Protein AF-W2QTS9-F1 (afdb_monomer)

Radius of gyration: 27.45 Å; Cα contacts (8 Å, |Δi|>4): 37; chains: 1; bounding box: 66×48×68 Å

Structure (mmCIF, N/CA/C/O backbone):
data_AF-W2QTS9-F1
#
_entry.id   AF-W2QTS9-F1
#
loop_
_atom_site.group_PDB
_atom_site.id
_atom_site.type_symbol
_atom_site.label_atom_id
_atom_site.label_alt_id
_atom_site.label_comp_id
_atom_site.label_asym_id
_atom_site.label_entity_id
_atom_site.label_seq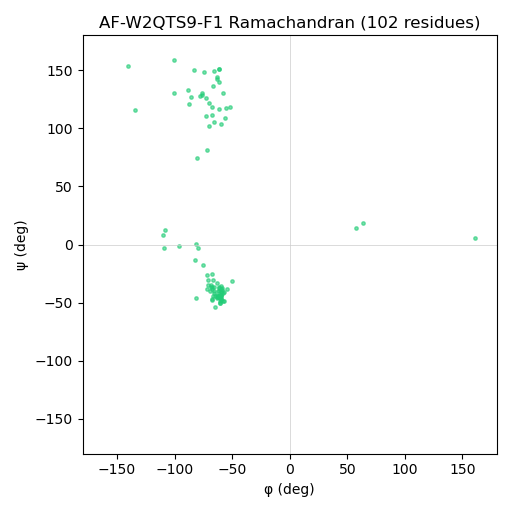_id
_atom_site.pdbx_PDB_ins_code
_atom_site.Cartn_x
_atom_site.Cartn_y
_atom_site.Cartn_z
_atom_site.occupancy
_atom_site.B_iso_or_equiv
_atom_site.auth_seq_id
_atom_site.auth_comp_id
_atom_site.auth_asym_id
_atom_site.auth_atom_id
_atom_site.pdbx_PDB_model_num
ATOM 1 N N . MET A 1 1 ? -41.116 38.510 24.591 1.00 45.38 1 MET A N 1
ATOM 2 C CA . MET A 1 1 ? -40.976 37.036 24.552 1.00 45.38 1 MET A CA 1
ATOM 3 C C . MET A 1 1 ? -39.508 36.687 24.806 1.00 45.38 1 MET A C 1
ATOM 5 O O . MET A 1 1 ? -38.718 36.725 23.875 1.00 45.38 1 MET A O 1
ATOM 9 N N . GLY A 1 2 ? -39.107 36.480 26.066 1.00 49.44 2 GLY A N 1
ATOM 10 C CA . GLY A 1 2 ? -37.709 36.176 26.422 1.00 49.44 2 GLY A CA 1
ATOM 11 C C . GLY A 1 2 ? -37.376 34.683 26.258 1.00 49.44 2 GLY A C 1
ATOM 12 O O . GLY A 1 2 ? -38.276 33.854 26.408 1.00 49.44 2 GLY A O 1
ATOM 13 N N . PRO A 1 3 ? -36.122 34.304 25.946 1.00 62.22 3 PRO A N 1
ATOM 14 C CA . PRO A 1 3 ? -35.763 32.907 25.726 1.00 62.22 3 PRO A CA 1
ATOM 15 C C . PRO A 1 3 ? -35.728 32.117 27.042 1.00 62.22 3 PRO A C 1
ATOM 17 O O . PRO A 1 3 ? -35.019 32.460 27.986 1.00 62.22 3 PRO A O 1
ATOM 20 N N . ALA A 1 4 ? -36.477 31.014 27.084 1.00 58.75 4 ALA A N 1
ATOM 21 C CA . ALA A 1 4 ? -36.479 30.078 28.200 1.00 58.75 4 ALA A CA 1
ATOM 22 C C . ALA A 1 4 ? -35.127 29.343 28.302 1.00 58.75 4 ALA A C 1
ATOM 24 O O . ALA A 1 4 ? -34.785 28.501 27.465 1.00 58.75 4 ALA A O 1
ATOM 25 N N . LEU A 1 5 ? -34.364 29.633 29.358 1.00 59.78 5 LEU A N 1
ATOM 26 C CA . LEU A 1 5 ? -33.164 28.883 29.723 1.00 59.78 5 LEU A CA 1
ATOM 27 C C . LEU A 1 5 ? -33.567 27.490 30.233 1.00 59.78 5 LEU A C 1
ATOM 29 O O . LEU A 1 5 ? -34.001 27.319 31.372 1.00 59.78 5 LEU A O 1
ATOM 33 N N . ARG A 1 6 ? -33.411 26.465 29.388 1.00 59.94 6 ARG A N 1
ATOM 34 C CA . ARG A 1 6 ? -33.570 25.053 29.776 1.00 59.94 6 ARG A CA 1
ATOM 35 C C . ARG A 1 6 ? -32.393 24.600 30.645 1.00 59.94 6 ARG A C 1
ATOM 37 O O . ARG A 1 6 ? -31.477 23.933 30.169 1.00 59.94 6 ARG A O 1
ATOM 44 N N . ASN A 1 7 ? -32.445 24.910 31.936 1.00 60.12 7 ASN A N 1
ATOM 45 C CA . ASN A 1 7 ? -31.544 24.343 32.942 1.00 60.12 7 ASN A CA 1
ATOM 46 C C . ASN A 1 7 ? -32.016 22.942 33.363 1.00 60.12 7 ASN A C 1
ATOM 48 O O . ASN A 1 7 ? -32.552 22.729 34.449 1.00 60.12 7 ASN A O 1
ATOM 52 N N . GLY A 1 8 ? -31.809 21.959 32.485 1.00 60.28 8 GLY A N 1
ATOM 53 C CA . GLY A 1 8 ? -31.965 20.549 32.833 1.00 60.28 8 GLY A CA 1
ATOM 54 C C . GLY A 1 8 ? -30.812 20.088 33.727 1.00 60.28 8 GLY A C 1
ATOM 55 O O . GLY A 1 8 ? -29.674 19.977 33.266 1.00 60.28 8 GLY A O 1
ATOM 56 N N . LYS A 1 9 ? -31.092 19.801 35.005 1.00 60.97 9 LYS A N 1
ATOM 57 C CA . LYS A 1 9 ? -30.127 19.190 35.935 1.00 60.97 9 LYS A CA 1
ATOM 58 C C . LYS A 1 9 ? -29.601 17.880 35.327 1.00 60.97 9 LYS A C 1
ATOM 60 O O . LYS A 1 9 ? -30.365 16.946 35.086 1.00 60.97 9 LYS A O 1
ATOM 65 N N . LYS A 1 10 ? -28.292 17.804 35.056 1.00 62.03 10 LYS A N 1
ATOM 66 C CA . LYS A 1 10 ? -27.635 16.577 34.576 1.00 62.03 10 LYS A CA 1
ATOM 67 C C . LYS A 1 10 ? -27.797 15.500 35.652 1.00 62.03 10 LYS A C 1
ATOM 69 O O . LYS A 1 10 ? -27.282 15.670 36.752 1.00 62.03 10 LYS A O 1
ATOM 74 N N . LYS A 1 11 ? -28.500 14.403 35.345 1.00 63.69 11 LYS A N 1
ATOM 75 C CA . LYS A 1 11 ? -28.595 13.238 36.239 1.00 63.69 11 LYS A CA 1
ATOM 76 C C . LYS A 1 11 ? -27.184 12.690 36.494 1.00 63.69 11 LYS A C 1
ATOM 78 O O . LYS A 1 11 ? -26.590 12.056 35.623 1.00 63.69 11 LYS A O 1
ATOM 83 N N . VAL A 1 12 ? -26.641 12.970 37.675 1.00 69.19 12 VAL A N 1
ATOM 84 C CA . VAL A 1 12 ? -25.471 12.285 38.230 1.00 69.19 12 VAL A CA 1
ATOM 85 C C . VAL A 1 12 ? -25.894 10.851 38.537 1.00 69.19 12 VAL A C 1
ATOM 87 O O . VAL A 1 12 ? -26.843 10.648 39.283 1.00 69.19 12 VAL A O 1
ATOM 90 N N . GLY A 1 13 ? -25.274 9.845 37.910 1.00 66.56 13 GLY A N 1
ATOM 91 C CA . GLY A 1 13 ? -25.623 8.465 38.272 1.00 66.56 13 GLY A CA 1
ATOM 92 C C . GLY A 1 13 ? -25.297 7.321 37.320 1.00 66.56 13 GLY A C 1
ATOM 93 O O . GLY A 1 13 ? -25.668 6.194 37.624 1.00 66.56 13 GLY A O 1
ATOM 94 N N . ARG A 1 14 ? -24.595 7.519 36.197 1.00 62.47 14 ARG A N 1
ATOM 95 C CA . ARG A 1 14 ? -24.019 6.367 35.478 1.00 62.47 14 ARG A CA 1
ATOM 96 C C . ARG A 1 14 ? -22.578 6.642 35.073 1.00 62.47 14 ARG A C 1
ATOM 98 O O . ARG A 1 14 ? -22.361 7.526 34.241 1.00 62.47 14 ARG A O 1
ATOM 105 N N . PRO A 1 15 ? -21.592 5.889 35.600 1.00 67.19 15 PRO A N 1
ATOM 106 C CA . PRO A 1 15 ? -20.236 5.923 35.077 1.00 67.19 15 PRO A CA 1
ATOM 107 C C . PRO A 1 15 ? -20.284 5.691 33.567 1.00 67.19 15 PRO A C 1
ATOM 109 O O . PRO A 1 15 ? -20.778 4.665 33.088 1.00 67.19 15 PRO A O 1
ATOM 112 N N . LYS A 1 16 ? -19.829 6.677 32.791 1.00 69.94 16 LYS A N 1
ATOM 113 C CA . LYS A 1 16 ? -19.796 6.570 31.334 1.00 69.94 16 LYS A CA 1
ATOM 114 C C . LYS A 1 16 ? -18.784 5.480 30.985 1.00 69.94 16 LYS A C 1
ATOM 116 O O . LYS A 1 16 ? -17.582 5.713 31.103 1.00 69.94 16 LYS A O 1
ATOM 121 N N . LYS A 1 17 ? -19.253 4.294 30.572 1.00 71.81 17 LYS A N 1
ATOM 122 C CA . LYS A 1 17 ? -18.379 3.228 30.060 1.00 71.81 17 LYS A CA 1
ATOM 123 C C . LYS A 1 17 ? -17.577 3.811 28.893 1.00 71.81 17 LYS A C 1
ATOM 125 O O . LYS A 1 17 ? -18.145 4.132 27.848 1.00 71.81 17 LYS A O 1
ATOM 130 N N . LYS A 1 18 ? -16.275 4.034 29.089 1.00 73.81 18 LYS A N 1
ATOM 131 C CA . LYS A 1 18 ? -15.396 4.531 28.027 1.00 73.81 18 LYS A CA 1
ATOM 132 C C . LYS A 1 18 ? -15.230 3.404 27.011 1.00 73.81 18 LYS A C 1
ATOM 134 O O . LYS A 1 18 ? -14.813 2.309 27.372 1.00 73.81 18 LYS A O 1
ATOM 139 N N . ALA A 1 19 ? -15.589 3.663 25.756 1.00 79.00 19 ALA A N 1
ATOM 140 C CA . ALA A 1 19 ? -15.333 2.713 24.682 1.00 79.00 19 ALA A CA 1
ATOM 141 C C . ALA A 1 19 ? -13.818 2.487 24.554 1.00 79.00 19 ALA A C 1
ATOM 143 O O . ALA A 1 19 ? -13.040 3.437 24.689 1.00 79.00 19 ALA A O 1
ATOM 144 N N . SER A 1 20 ? -13.402 1.242 24.315 1.00 84.31 20 SER A N 1
ATOM 145 C CA . SER A 1 20 ? -11.983 0.908 24.210 1.00 84.31 20 SER A CA 1
ATOM 146 C C . SER A 1 20 ? -11.346 1.636 23.026 1.00 84.31 20 SER A C 1
ATOM 148 O O . SER A 1 20 ? -11.957 1.838 21.978 1.00 84.31 20 SER A O 1
ATOM 150 N N . THR A 1 21 ? -10.096 2.053 23.182 1.00 91.62 21 THR A N 1
ATOM 151 C CA . THR A 1 21 ? -9.324 2.669 22.095 1.00 91.62 21 THR A CA 1
ATOM 152 C C . THR A 1 21 ? -8.194 1.769 21.604 1.00 91.62 21 THR A C 1
ATOM 154 O O . THR A 1 21 ? -7.396 2.181 20.765 1.00 91.62 21 THR A O 1
A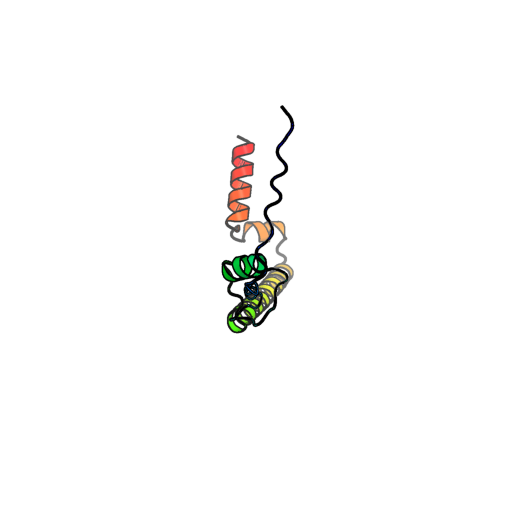TOM 157 N N . THR A 1 22 ? -8.146 0.524 22.078 1.00 92.75 22 THR A N 1
ATOM 158 C CA . THR A 1 22 ? -7.085 -0.443 21.787 1.00 92.75 22 THR A CA 1
ATOM 159 C C . THR A 1 22 ? -7.523 -1.440 20.721 1.00 92.75 22 THR A C 1
ATOM 161 O O . THR A 1 22 ? -8.590 -2.045 20.812 1.00 92.75 22 THR A O 1
ATOM 164 N N . CYS A 1 23 ? -6.689 -1.641 19.701 1.00 92.00 23 CYS A N 1
ATOM 165 C CA . CYS A 1 23 ? -6.925 -2.657 18.679 1.00 92.00 23 CYS A CA 1
ATOM 166 C C . CYS A 1 23 ? -6.597 -4.064 19.195 1.00 92.00 23 CYS A C 1
ATOM 168 O O . CYS A 1 23 ? -5.488 -4.304 19.661 1.00 92.00 23 CYS A O 1
ATOM 170 N N . TYR A 1 24 ? -7.502 -5.026 19.010 1.00 89.75 24 TYR A N 1
ATOM 171 C CA . TYR A 1 24 ? -7.289 -6.420 19.419 1.00 89.75 24 TYR A CA 1
ATOM 172 C C . TYR A 1 24 ? -6.263 -7.179 18.555 1.00 89.75 24 TYR A C 1
ATOM 174 O O . TYR A 1 24 ? -5.620 -8.102 19.041 1.00 89.75 24 TYR A O 1
ATOM 182 N N . LYS A 1 25 ? -6.060 -6.782 17.288 1.00 89.69 25 LYS A N 1
ATOM 183 C CA . LYS A 1 25 ? -5.120 -7.453 16.366 1.00 89.69 25 LYS A CA 1
ATOM 184 C C . LYS A 1 25 ? -3.672 -7.021 16.582 1.00 89.69 25 LYS A C 1
ATOM 186 O O . LYS A 1 25 ? -2.766 -7.846 16.607 1.00 89.69 25 LYS A O 1
ATOM 191 N N . CYS A 1 26 ? -3.451 -5.712 16.706 1.00 90.00 26 CYS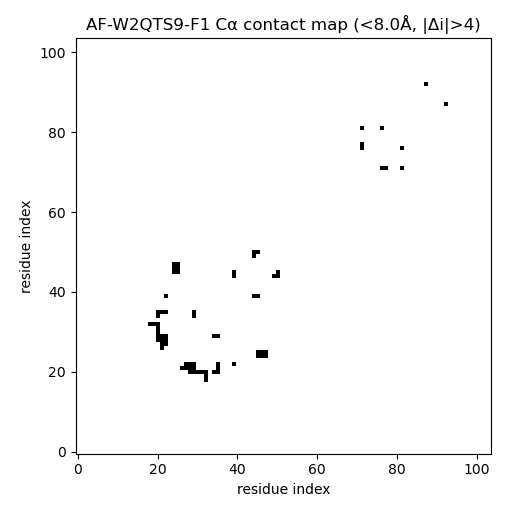 A N 1
ATOM 192 C CA . CYS A 1 26 ? -2.109 -5.130 16.774 1.00 90.00 26 CYS A CA 1
ATOM 193 C C . CYS A 1 26 ? -1.740 -4.582 18.158 1.00 90.00 26 CYS A C 1
ATOM 195 O O . CYS A 1 26 ? -0.619 -4.115 18.338 1.00 90.00 26 CYS A O 1
ATOM 197 N N . LYS A 1 27 ? -2.668 -4.625 19.126 1.00 89.38 27 LYS A N 1
ATOM 198 C CA . LYS A 1 27 ? -2.518 -4.107 20.500 1.00 89.38 27 LYS A CA 1
ATOM 199 C C . LYS A 1 27 ? -2.169 -2.613 20.585 1.00 89.38 27 LYS A C 1
ATOM 201 O O . LYS A 1 27 ? -1.806 -2.120 21.645 1.00 89.38 27 LYS A O 1
ATOM 206 N N . ARG A 1 28 ? -2.314 -1.865 19.485 1.00 88.81 28 ARG A N 1
ATOM 207 C CA . ARG A 1 28 ? -2.072 -0.419 19.445 1.00 88.81 28 ARG A CA 1
ATOM 208 C C . ARG A 1 28 ? -3.229 0.337 20.089 1.00 88.81 28 ARG A C 1
ATOM 210 O O . ARG A 1 28 ? -4.378 0.159 19.681 1.00 88.81 28 ARG A O 1
ATOM 217 N N . THR A 1 29 ? -2.906 1.231 21.016 1.00 93.00 29 THR A N 1
ATOM 218 C CA . THR A 1 29 ? -3.851 2.191 21.596 1.00 93.00 29 THR A CA 1
ATOM 219 C C . THR A 1 29 ? -3.936 3.432 20.712 1.00 93.00 29 THR A C 1
ATOM 221 O O . THR A 1 29 ? -2.920 4.026 20.345 1.00 93.00 29 THR A O 1
ATOM 224 N N . LEU A 1 30 ? -5.149 3.813 20.319 1.00 92.19 30 LEU A N 1
ATOM 225 C CA . LEU A 1 30 ? -5.422 5.007 19.523 1.00 92.19 30 LEU A CA 1
ATOM 226 C C . LEU A 1 30 ? -5.927 6.153 20.411 1.00 92.19 30 LEU A C 1
ATOM 228 O O . LEU A 1 30 ? -6.448 5.936 21.501 1.00 92.19 30 LEU A O 1
ATOM 232 N N . LYS A 1 31 ? -5.801 7.392 19.921 1.00 90.75 31 LYS A N 1
ATOM 233 C CA . LYS A 1 31 ? -6.211 8.602 20.658 1.00 90.75 31 LYS A CA 1
ATOM 234 C C . LYS A 1 31 ? -7.728 8.689 20.868 1.00 90.75 31 LYS A C 1
ATOM 236 O O . LYS A 1 31 ? -8.183 9.259 21.851 1.00 90.75 31 LYS A O 1
ATOM 241 N N . THR A 1 32 ? -8.520 8.143 19.942 1.00 92.00 32 THR A N 1
ATOM 242 C CA . THR A 1 32 ? -9.988 8.216 19.968 1.00 92.00 32 THR A CA 1
ATOM 243 C C . THR A 1 32 ? -10.627 6.900 19.519 1.00 92.00 32 THR A C 1
ATOM 245 O O . THR A 1 32 ? -10.060 6.162 18.711 1.00 92.00 32 THR A O 1
ATOM 248 N N . HIS A 1 33 ? -11.851 6.629 19.985 1.00 90.38 33 HIS A N 1
ATOM 249 C CA . HIS A 1 33 ? -12.640 5.463 19.556 1.00 90.38 33 HIS A CA 1
ATOM 250 C C . HIS A 1 33 ? -12.952 5.492 18.048 1.00 90.38 33 HIS A C 1
ATOM 252 O O . HIS A 1 33 ? -12.883 4.474 17.364 1.00 90.38 33 HIS A O 1
ATOM 258 N N . GLN A 1 34 ? -13.220 6.677 17.490 1.00 91.50 34 GLN A N 1
ATOM 259 C CA . GLN A 1 34 ? -13.378 6.846 16.041 1.00 91.50 34 GLN A CA 1
ATOM 260 C C . GLN A 1 34 ? -12.098 6.467 15.281 1.00 91.50 34 GLN A C 1
ATOM 262 O O . GLN A 1 34 ? -12.172 5.863 14.211 1.00 91.50 34 GLN A O 1
ATOM 267 N N . GLY A 1 35 ? -10.925 6.774 15.847 1.00 92.25 35 GLY A N 1
ATOM 268 C CA . GLY A 1 35 ? -9.638 6.329 15.323 1.00 92.25 35 GLY A CA 1
ATOM 269 C C . GLY A 1 35 ? -9.538 4.807 15.273 1.00 92.25 35 GLY A C 1
ATOM 270 O O . GLY A 1 35 ? -9.124 4.266 14.249 1.00 92.25 35 GLY A O 1
ATOM 271 N N . LEU A 1 36 ? -9.977 4.111 16.328 1.00 93.19 36 LEU A N 1
ATOM 272 C CA . LEU A 1 36 ? -10.036 2.647 16.352 1.00 93.19 36 LEU A CA 1
ATOM 273 C C . LEU A 1 36 ? -10.990 2.090 15.287 1.00 93.19 36 LEU A C 1
ATOM 275 O O . LEU A 1 36 ? -10.603 1.188 14.546 1.00 93.19 36 LEU A O 1
ATOM 279 N N . LYS A 1 37 ? -12.186 2.668 15.135 1.00 91.88 37 LYS A N 1
ATOM 280 C CA . LYS A 1 37 ? -13.137 2.262 14.085 1.00 91.88 37 LYS A CA 1
ATOM 281 C C . LYS A 1 37 ? -12.525 2.402 12.687 1.00 91.88 37 LYS A C 1
ATOM 283 O O . LYS A 1 37 ? -12.545 1.451 11.910 1.00 91.88 37 LYS A O 1
ATOM 288 N N . LYS A 1 38 ? -11.908 3.552 12.387 1.00 93.44 38 LYS A N 1
ATOM 289 C CA . LYS A 1 38 ? -11.202 3.779 11.111 1.00 93.44 38 LYS A CA 1
ATOM 290 C C . LYS A 1 38 ? -10.033 2.815 10.925 1.00 93.44 38 LYS A C 1
ATOM 292 O O . LYS A 1 38 ? -9.816 2.333 9.823 1.00 93.44 38 LYS A O 1
ATOM 297 N N . HIS A 1 39 ? -9.279 2.536 11.986 1.00 92.50 39 HIS A N 1
ATOM 298 C CA . HIS A 1 39 ? -8.156 1.605 11.954 1.00 92.50 39 HIS A CA 1
ATOM 299 C C . HIS A 1 39 ? -8.595 0.186 11.573 1.00 92.50 39 HIS A C 1
ATOM 301 O O . HIS A 1 39 ? -7.946 -0.431 10.732 1.00 92.50 39 HIS A O 1
ATOM 307 N N . LEU A 1 40 ? -9.698 -0.299 12.148 1.00 90.69 40 LEU A N 1
ATOM 308 C CA . LEU A 1 40 ? -10.257 -1.621 11.854 1.00 90.69 40 LEU A CA 1
ATOM 309 C C . LEU A 1 40 ? -10.889 -1.706 10.456 1.00 90.69 40 LEU A C 1
ATOM 311 O O . LEU A 1 40 ? -10.841 -2.765 9.845 1.00 90.69 40 LEU A O 1
ATOM 315 N N . ALA A 1 41 ? -11.431 -0.597 9.942 1.00 91.69 41 ALA A N 1
ATOM 316 C CA . ALA A 1 41 ? -12.024 -0.514 8.605 1.00 91.69 41 ALA A CA 1
ATOM 317 C C . ALA A 1 41 ? -10.996 -0.360 7.463 1.00 91.69 41 ALA A C 1
ATOM 319 O O . ALA A 1 41 ? -11.374 -0.295 6.294 1.00 91.69 41 ALA A O 1
ATOM 320 N N . ARG A 1 42 ? -9.692 -0.256 7.759 1.00 90.25 42 ARG A N 1
ATOM 321 C CA . ARG A 1 42 ? -8.660 -0.148 6.714 1.00 90.25 42 ARG A CA 1
ATOM 322 C C . ARG A 1 42 ? -8.582 -1.442 5.902 1.00 90.25 42 ARG A C 1
ATOM 324 O O . ARG A 1 42 ? -8.487 -2.522 6.469 1.00 90.25 42 ARG A O 1
ATOM 331 N N . LYS A 1 43 ? -8.484 -1.301 4.573 1.00 87.31 43 LYS A N 1
ATOM 332 C CA . LYS A 1 43 ? -8.291 -2.419 3.628 1.00 87.31 43 LYS A CA 1
ATOM 333 C C . LYS A 1 43 ? -7.070 -3.279 3.968 1.00 87.31 43 LYS A C 1
ATOM 335 O O . LYS A 1 43 ? -7.108 -4.492 3.826 1.00 87.31 43 LYS A O 1
ATOM 340 N N . ASN A 1 44 ? -5.987 -2.645 4.421 1.00 85.38 44 ASN A N 1
ATOM 341 C CA . ASN A 1 44 ? -4.781 -3.352 4.836 1.00 85.38 44 ASN A CA 1
ATOM 342 C C . ASN A 1 44 ? -4.888 -3.747 6.311 1.00 85.38 44 ASN A C 1
ATOM 344 O O . ASN A 1 44 ? -4.978 -2.850 7.161 1.00 85.38 44 ASN A O 1
ATOM 348 N N . PRO A 1 45 ? -4.810 -5.047 6.635 1.0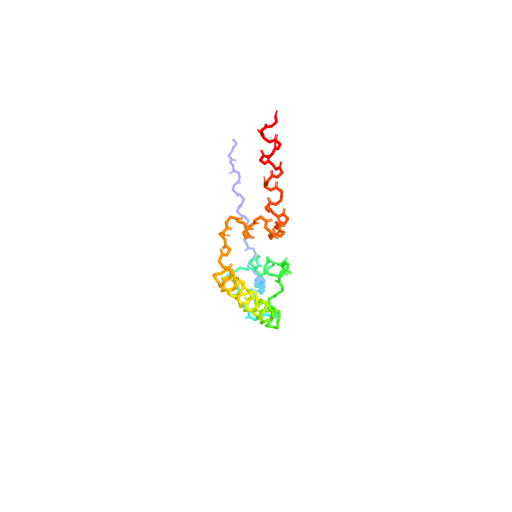0 87.75 45 PRO A N 1
ATOM 349 C CA . PRO A 1 45 ? -4.957 -5.486 8.003 1.00 87.75 45 PRO A CA 1
ATOM 350 C C . PRO A 1 45 ? -3.699 -5.154 8.818 1.00 87.75 45 PRO A C 1
ATOM 352 O O . PRO A 1 45 ? -2.581 -5.039 8.299 1.00 87.75 45 PRO A O 1
ATOM 355 N N . CYS A 1 46 ? -3.920 -4.900 10.105 1.00 90.44 46 CYS A N 1
ATOM 356 C CA . CYS A 1 46 ? -2.921 -4.385 11.038 1.00 90.44 46 CYS A CA 1
ATOM 357 C C . CYS A 1 46 ? -2.218 -5.469 11.863 1.00 90.44 46 CYS A C 1
ATOM 359 O O . CYS A 1 46 ? -1.370 -5.134 12.687 1.00 90.44 46 CYS A O 1
ATOM 361 N N . ASP A 1 47 ? -2.577 -6.739 11.684 1.00 88.88 47 ASP A N 1
ATOM 362 C CA . ASP A 1 47 ? -1.948 -7.856 12.378 1.00 88.88 47 ASP A CA 1
ATOM 363 C C . ASP A 1 47 ? -0.451 -7.954 12.043 1.00 88.88 47 ASP A C 1
ATOM 365 O O . ASP A 1 47 ? 0.005 -7.557 10.967 1.00 88.88 47 ASP A O 1
ATOM 369 N N . LYS A 1 48 ? 0.330 -8.484 12.992 1.00 85.06 48 LYS A N 1
ATOM 370 C CA . LYS A 1 48 ? 1.794 -8.548 12.874 1.00 85.06 48 LYS A CA 1
ATOM 371 C C . LYS A 1 48 ? 2.245 -9.329 11.633 1.00 85.06 48 LYS A C 1
ATOM 373 O O . LYS A 1 48 ? 3.199 -8.918 10.981 1.00 85.06 48 LYS A O 1
ATOM 378 N N . ARG A 1 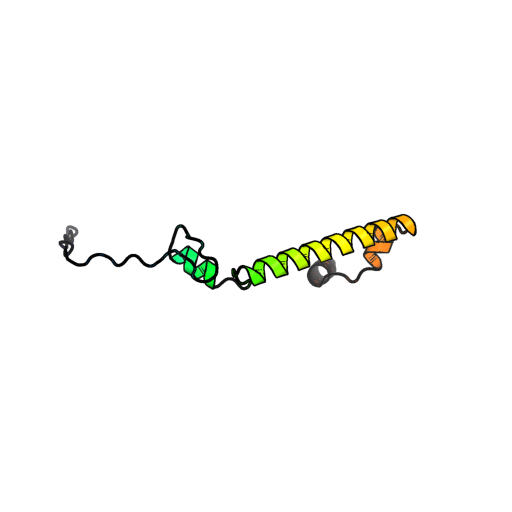49 ? 1.539 -10.413 11.284 1.00 87.38 49 ARG A N 1
ATOM 379 C CA . ARG A 1 49 ? 1.867 -11.270 10.132 1.00 87.38 49 ARG A CA 1
ATOM 380 C C . ARG A 1 49 ? 1.657 -10.534 8.808 1.00 87.38 49 ARG A C 1
ATOM 382 O O . ARG A 1 49 ? 2.561 -10.513 7.982 1.00 87.38 49 ARG A O 1
ATOM 389 N N . SER A 1 50 ? 0.526 -9.855 8.636 1.00 87.81 50 SER A N 1
ATOM 390 C CA . SER A 1 50 ? 0.239 -8.999 7.478 1.00 87.81 50 SER A CA 1
ATOM 391 C C . SER A 1 50 ? 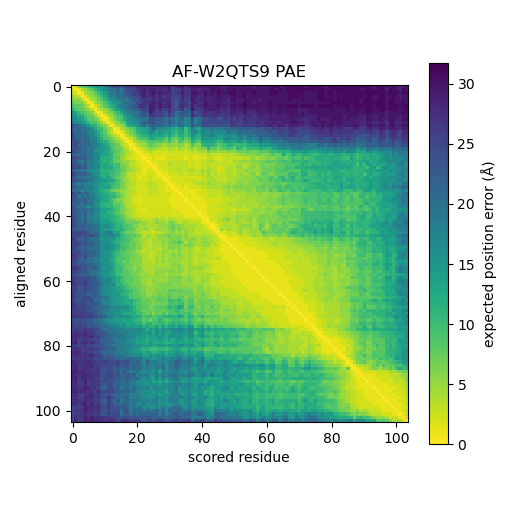1.249 -7.867 7.326 1.00 87.81 50 SER A C 1
ATOM 393 O O . SER A 1 50 ? 1.688 -7.568 6.214 1.00 87.81 50 SER A O 1
ATOM 395 N N . VAL A 1 51 ? 1.621 -7.208 8.430 1.00 87.56 51 VAL A N 1
ATOM 396 C CA . VAL A 1 51 ? 2.633 -6.143 8.395 1.00 87.56 51 VAL A CA 1
ATOM 397 C C . VAL A 1 51 ? 3.966 -6.701 7.897 1.00 87.56 51 VAL A C 1
ATOM 399 O O . VAL A 1 51 ? 4.500 -6.158 6.931 1.00 87.56 51 VAL A O 1
ATOM 402 N N . ALA A 1 52 ? 4.437 -7.809 8.475 1.00 90.12 52 ALA A N 1
ATOM 403 C CA . ALA A 1 52 ? 5.678 -8.464 8.067 1.00 90.12 52 ALA A CA 1
ATOM 404 C C . ALA A 1 52 ? 5.640 -8.917 6.596 1.00 90.12 52 ALA A C 1
ATOM 406 O O . ALA A 1 52 ? 6.552 -8.609 5.835 1.00 90.12 52 ALA A O 1
ATOM 407 N N . ALA A 1 53 ? 4.551 -9.549 6.149 1.00 91.31 53 ALA A N 1
ATOM 408 C CA . ALA A 1 53 ? 4.388 -9.970 4.756 1.00 91.31 53 ALA A CA 1
ATOM 409 C C . ALA A 1 53 ? 4.457 -8.785 3.775 1.00 91.31 53 ALA A C 1
ATOM 411 O O . ALA A 1 53 ? 5.100 -8.866 2.728 1.00 91.31 53 ALA A O 1
ATOM 412 N N . ARG A 1 54 ? 3.843 -7.644 4.122 1.00 91.38 54 ARG A N 1
ATOM 413 C CA . ARG A 1 54 ? 3.924 -6.419 3.309 1.00 91.38 54 ARG A CA 1
ATOM 414 C C . ARG A 1 54 ? 5.322 -5.807 3.312 1.00 91.38 54 ARG A C 1
ATOM 416 O O . ARG A 1 54 ? 5.725 -5.224 2.306 1.00 91.38 54 ARG A O 1
ATOM 423 N N . GLU A 1 55 ? 6.045 -5.886 4.422 1.00 92.69 55 GLU A N 1
ATOM 424 C CA . GLU A 1 55 ? 7.438 -5.440 4.493 1.00 92.69 55 GLU A CA 1
ATOM 425 C C . GLU A 1 55 ? 8.353 -6.312 3.635 1.00 92.69 55 GLU A C 1
ATOM 427 O O . GLU A 1 55 ? 9.135 -5.767 2.855 1.00 92.69 55 GLU A O 1
ATOM 432 N N . GLU A 1 56 ? 8.197 -7.634 3.682 1.00 93.62 56 GLU A N 1
ATOM 433 C CA . GLU A 1 56 ? 8.935 -8.555 2.814 1.00 93.62 56 GLU A CA 1
ATOM 434 C C . GLU A 1 56 ? 8.608 -8.327 1.335 1.00 93.62 56 GLU A C 1
ATOM 436 O O . GLU A 1 56 ? 9.521 -8.166 0.523 1.00 93.62 56 GLU A O 1
ATOM 441 N N . ALA A 1 57 ? 7.332 -8.160 0.977 1.00 92.56 57 ALA A N 1
ATOM 442 C CA . ALA A 1 57 ? 6.942 -7.810 -0.389 1.00 92.56 57 ALA A CA 1
ATOM 443 C C . ALA A 1 57 ? 7.607 -6.502 -0.867 1.00 92.56 57 ALA A C 1
ATOM 445 O O . ALA A 1 57 ? 8.096 -6.421 -1.995 1.00 92.56 57 ALA A O 1
ATOM 446 N N . ARG A 1 58 ? 7.700 -5.483 0.001 1.00 93.06 58 ARG A N 1
ATOM 447 C CA . ARG A 1 58 ? 8.416 -4.229 -0.301 1.00 93.06 58 ARG A CA 1
ATOM 448 C C . ARG A 1 58 ? 9.920 -4.443 -0.462 1.00 93.06 58 ARG A C 1
ATOM 450 O O . ARG A 1 58 ? 10.514 -3.829 -1.349 1.00 93.06 58 ARG A O 1
ATOM 457 N N . LYS A 1 59 ? 10.544 -5.287 0.368 1.00 95.44 59 LYS A N 1
ATOM 458 C CA . LYS A 1 59 ? 11.970 -5.636 0.242 1.00 95.44 59 LYS A CA 1
ATOM 459 C C . LYS A 1 59 ? 12.242 -6.348 -1.082 1.00 95.44 59 LYS A C 1
ATOM 461 O O . LYS A 1 59 ? 13.173 -5.958 -1.786 1.00 95.44 59 LYS A O 1
ATOM 466 N N . ILE A 1 60 ? 11.413 -7.325 -1.450 1.00 94.06 60 ILE A N 1
ATOM 467 C CA . ILE A 1 60 ? 11.505 -8.046 -2.727 1.00 94.06 60 ILE A CA 1
ATOM 468 C C . ILE A 1 60 ? 11.350 -7.070 -3.897 1.00 94.06 60 ILE A C 1
ATOM 470 O O . ILE A 1 60 ? 12.222 -7.019 -4.761 1.00 94.06 60 ILE A O 1
ATOM 474 N N . ALA A 1 61 ? 10.311 -6.230 -3.889 1.00 91.75 61 ALA A N 1
ATOM 475 C CA . ALA A 1 61 ? 10.091 -5.232 -4.935 1.00 91.75 61 ALA A CA 1
ATOM 476 C C . ALA A 1 61 ? 11.279 -4.263 -5.075 1.00 91.75 61 ALA A C 1
ATOM 478 O O . ALA A 1 61 ? 11.709 -3.967 -6.189 1.00 91.75 61 ALA A O 1
ATOM 479 N N . ARG A 1 62 ? 11.862 -3.814 -3.954 1.00 92.44 62 ARG A N 1
ATOM 480 C CA . ARG A 1 62 ? 13.053 -2.954 -3.959 1.00 92.44 62 ARG A CA 1
ATOM 481 C C . ARG A 1 62 ? 14.262 -3.668 -4.569 1.00 92.44 62 ARG A C 1
ATOM 483 O O . ARG A 1 62 ? 14.924 -3.088 -5.422 1.00 92.44 62 ARG A O 1
ATOM 490 N N . ARG A 1 63 ? 14.516 -4.927 -4.191 1.00 93.25 63 ARG A N 1
ATOM 491 C CA . ARG A 1 63 ? 15.600 -5.746 -4.769 1.00 93.25 63 ARG A CA 1
ATOM 492 C C . ARG A 1 63 ? 15.422 -5.933 -6.276 1.00 93.25 63 ARG A C 1
ATOM 494 O O . ARG A 1 63 ? 16.384 -5.766 -7.021 1.00 93.25 63 ARG A O 1
ATOM 501 N N . LEU A 1 64 ? 14.202 -6.231 -6.726 1.00 88.62 64 LEU A N 1
ATOM 502 C CA . LEU A 1 64 ? 13.881 -6.367 -8.149 1.00 88.62 64 LEU A CA 1
ATOM 503 C C . LEU A 1 64 ? 14.103 -5.054 -8.909 1.00 88.62 64 LEU A C 1
ATOM 505 O O . LEU A 1 64 ? 14.741 -5.067 -9.959 1.00 88.62 64 LEU A O 1
ATOM 509 N N . ALA A 1 65 ? 13.659 -3.920 -8.359 1.00 87.44 65 ALA A N 1
ATOM 510 C CA . ALA A 1 65 ? 13.879 -2.603 -8.956 1.00 87.44 65 ALA A CA 1
ATOM 511 C C . ALA A 1 65 ? 15.376 -2.258 -9.063 1.00 87.44 65 ALA A C 1
ATOM 513 O O . ALA A 1 65 ? 15.836 -1.819 -10.119 1.00 87.44 65 ALA A O 1
ATOM 514 N N . SER A 1 66 ? 16.157 -2.519 -8.009 1.00 88.44 66 SER A N 1
ATOM 515 C CA . SER A 1 66 ? 17.614 -2.350 -8.035 1.00 88.44 66 SER A CA 1
ATOM 516 C C . SER A 1 66 ? 18.269 -3.256 -9.081 1.00 88.44 66 SER A C 1
ATOM 518 O O . SER A 1 66 ? 19.088 -2.789 -9.871 1.00 88.44 66 SER A O 1
ATOM 520 N N . LYS A 1 67 ? 17.880 -4.535 -9.154 1.00 89.12 67 LYS A N 1
ATOM 521 C CA . LYS A 1 67 ? 18.394 -5.474 -10.163 1.00 89.12 67 LYS A CA 1
ATOM 522 C C . LYS A 1 67 ? 18.077 -4.999 -11.586 1.00 89.12 67 LYS A C 1
ATOM 524 O O . LYS A 1 67 ? 18.967 -4.992 -12.435 1.00 89.12 67 LYS A O 1
ATOM 529 N N . ALA A 1 68 ? 16.849 -4.545 -11.835 1.00 85.44 68 ALA A N 1
ATOM 530 C CA . ALA A 1 68 ? 16.436 -3.991 -13.124 1.00 85.44 68 ALA A CA 1
ATOM 531 C C . ALA A 1 68 ? 17.269 -2.758 -13.520 1.00 85.44 68 ALA A C 1
ATOM 533 O O . ALA A 1 68 ? 17.693 -2.645 -14.671 1.00 85.44 68 ALA A O 1
ATOM 534 N N . TYR A 1 69 ? 17.575 -1.877 -12.562 1.00 84.69 69 TYR A N 1
ATOM 535 C CA . TYR A 1 69 ? 18.448 -0.722 -12.784 1.00 84.69 69 TYR A CA 1
ATOM 536 C C . TYR A 1 69 ? 19.856 -1.127 -13.254 1.00 84.69 69 TYR A C 1
ATOM 538 O O . TYR A 1 69 ? 20.349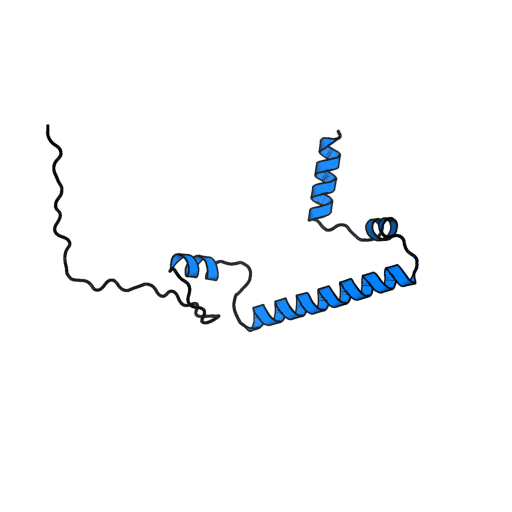 -0.588 -14.250 1.00 84.69 69 TYR A O 1
ATOM 546 N N . TYR A 1 70 ? 20.490 -2.097 -12.585 1.00 87.94 70 TYR A N 1
ATOM 547 C CA . TYR A 1 70 ? 21.826 -2.566 -12.972 1.00 87.94 70 TYR A CA 1
ATOM 548 C C . TYR A 1 70 ? 21.827 -3.292 -14.320 1.00 87.94 70 TYR A C 1
ATOM 550 O O . TYR A 1 70 ? 22.740 -3.082 -15.117 1.00 87.94 70 TYR A O 1
ATOM 558 N N . ILE A 1 71 ? 20.791 -4.084 -14.618 1.00 86.31 71 ILE A N 1
ATOM 559 C CA . ILE A 1 71 ? 20.633 -4.731 -15.930 1.00 86.31 71 ILE A CA 1
ATOM 560 C C . ILE A 1 71 ? 20.547 -3.680 -17.041 1.00 86.31 71 ILE A C 1
ATOM 562 O O . ILE A 1 71 ? 21.261 -3.797 -18.037 1.00 86.31 71 ILE A O 1
ATOM 566 N N . ARG A 1 72 ? 19.732 -2.632 -16.860 1.00 88.31 72 ARG A N 1
ATOM 567 C CA . ARG A 1 72 ? 19.631 -1.518 -17.816 1.00 88.31 72 ARG A CA 1
ATOM 568 C C . ARG A 1 72 ? 20.994 -0.863 -18.049 1.00 88.31 72 ARG A C 1
ATOM 570 O O . ARG A 1 72 ? 21.384 -0.680 -19.199 1.00 88.31 72 ARG A O 1
ATOM 577 N N . LYS A 1 73 ? 21.716 -0.543 -16.964 1.00 87.12 73 LYS A N 1
ATOM 578 C CA . LYS A 1 73 ? 23.041 0.096 -17.033 1.00 87.12 73 LYS A CA 1
ATOM 579 C C . LYS A 1 73 ? 24.050 -0.788 -17.775 1.00 87.12 73 LYS A C 1
ATOM 581 O O . LYS A 1 73 ? 24.749 -0.288 -18.644 1.00 87.12 73 LYS A O 1
ATOM 586 N N . LYS A 1 74 ? 24.088 -2.094 -17.481 1.00 91.06 74 LYS A N 1
ATOM 587 C CA . LYS A 1 74 ? 25.010 -3.047 -18.124 1.00 91.06 74 LYS A CA 1
ATOM 588 C C . LYS A 1 74 ? 24.721 -3.235 -19.616 1.00 91.06 74 LYS A C 1
ATOM 590 O O . LYS A 1 74 ? 25.650 -3.388 -20.393 1.00 91.06 74 LYS A O 1
ATOM 595 N N . LYS A 1 75 ? 23.447 -3.222 -20.017 1.00 87.62 75 LYS A N 1
ATOM 596 C CA . LYS A 1 75 ? 23.035 -3.381 -21.421 1.00 87.62 75 LYS A CA 1
ATOM 597 C C . LYS A 1 75 ? 23.137 -2.095 -22.254 1.00 87.62 75 LYS A C 1
ATOM 599 O O . LYS A 1 75 ? 22.746 -2.117 -23.413 1.00 87.62 75 LYS A O 1
ATOM 604 N N . GLY A 1 76 ? 23.584 -0.976 -21.674 1.00 88.75 76 GLY A N 1
ATOM 605 C CA . GLY A 1 76 ? 23.689 0.304 -22.385 1.00 88.75 76 GLY A CA 1
ATOM 606 C C . GLY A 1 76 ? 22.345 0.874 -22.859 1.00 88.75 76 GLY A C 1
ATOM 607 O O . GLY A 1 76 ? 22.311 1.721 -23.744 1.00 88.75 76 GLY A O 1
ATOM 608 N N . ILE A 1 77 ? 21.220 0.417 -22.295 1.00 85.19 77 ILE A N 1
ATOM 609 C CA . ILE A 1 77 ? 19.889 0.849 -22.739 1.00 85.19 77 ILE A CA 1
ATOM 610 C C . ILE A 1 77 ? 19.600 2.237 -22.161 1.00 85.19 77 ILE A C 1
ATOM 612 O O . ILE A 1 77 ? 19.681 2.444 -20.944 1.00 85.19 77 ILE A O 1
ATOM 616 N N . SER A 1 78 ? 19.211 3.181 -23.022 1.00 87.19 78 SER A N 1
ATOM 617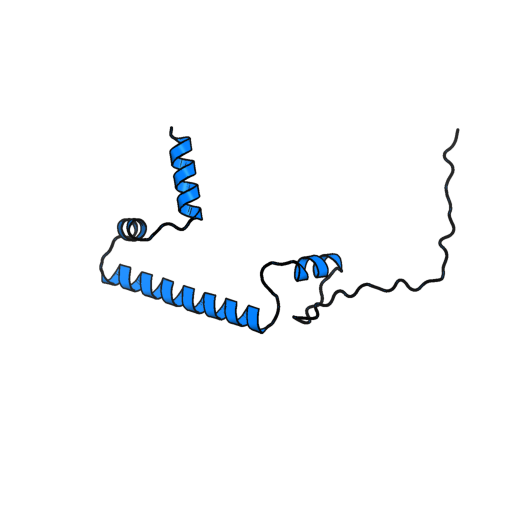 C CA . SER A 1 78 ? 18.810 4.522 -22.593 1.00 87.19 78 SER A CA 1
ATOM 618 C C . SER A 1 78 ? 17.579 4.470 -21.677 1.00 87.19 78 SER A C 1
ATOM 620 O O . SER A 1 78 ? 16.733 3.575 -21.763 1.00 87.19 78 SER A O 1
ATOM 622 N N . LEU A 1 79 ? 17.446 5.443 -20.769 1.00 80.75 79 LEU A N 1
ATOM 623 C CA . LEU A 1 79 ? 16.290 5.500 -19.867 1.00 80.75 79 LEU A CA 1
ATOM 624 C C . LEU A 1 79 ? 14.962 5.616 -20.630 1.00 80.75 79 LEU A C 1
ATOM 626 O O . LEU A 1 79 ? 13.976 5.038 -20.183 1.00 80.75 79 LEU A O 1
ATOM 630 N N . ALA A 1 80 ? 14.950 6.342 -21.751 1.00 82.56 80 ALA A N 1
ATOM 631 C CA . ALA A 1 80 ? 13.773 6.518 -22.597 1.00 82.56 80 ALA A CA 1
ATOM 632 C C . ALA A 1 80 ? 13.334 5.185 -23.219 1.00 82.56 80 ALA A C 1
ATOM 634 O O . ALA A 1 80 ? 12.225 4.729 -22.949 1.00 82.56 80 ALA A O 1
ATOM 635 N N . SER A 1 81 ? 14.246 4.484 -23.904 1.00 83.69 81 SER A N 1
ATOM 636 C CA . SER A 1 81 ? 13.934 3.187 -24.523 1.00 83.69 81 SER A CA 1
ATOM 637 C C . SER A 1 81 ? 13.557 2.118 -23.489 1.0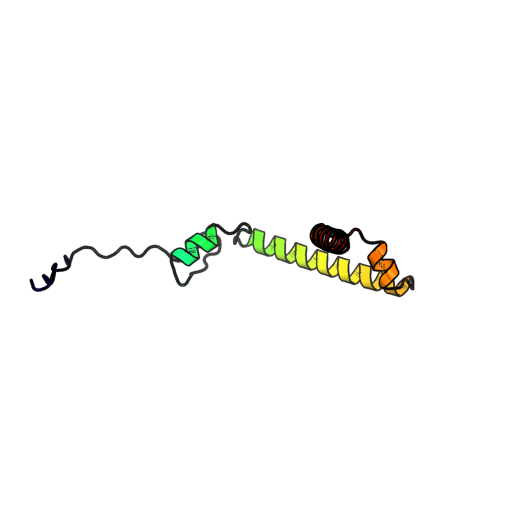0 83.69 81 SER A C 1
ATOM 639 O O . SER A 1 81 ? 12.713 1.260 -23.741 1.00 83.69 81 SER A O 1
ATOM 641 N N . TRP A 1 82 ? 14.143 2.172 -22.287 1.00 80.81 82 TRP A N 1
ATOM 642 C CA . TRP A 1 82 ? 13.757 1.285 -21.187 1.00 80.81 82 TRP A CA 1
ATOM 643 C C . TRP A 1 82 ? 12.340 1.565 -20.663 1.00 80.81 82 TRP A C 1
ATOM 645 O O . TRP A 1 82 ? 11.633 0.633 -20.286 1.00 80.81 82 TRP A O 1
ATOM 655 N N . ARG A 1 83 ? 11.922 2.837 -20.625 1.00 78.44 83 ARG A N 1
ATOM 656 C CA . ARG A 1 83 ? 10.574 3.244 -20.192 1.00 78.44 83 ARG A CA 1
ATOM 657 C C . ARG A 1 83 ? 9.500 2.866 -21.208 1.00 78.44 83 ARG A C 1
ATOM 659 O O . ARG A 1 83 ? 8.413 2.507 -20.785 1.00 78.44 83 ARG A O 1
ATOM 666 N N . GLU A 1 84 ? 9.810 2.908 -22.500 1.00 79.50 84 GLU A N 1
ATOM 667 C CA . GLU A 1 84 ? 8.900 2.463 -23.567 1.00 79.50 84 GLU A CA 1
ATOM 668 C C . GLU A 1 84 ? 8.684 0.946 -23.557 1.00 79.50 84 GLU A C 1
ATOM 670 O O . GLU A 1 84 ? 7.579 0.477 -23.807 1.00 79.50 84 GLU A O 1
ATOM 675 N N . ARG A 1 85 ? 9.728 0.173 -23.234 1.00 77.19 85 ARG A N 1
ATOM 676 C CA . ARG A 1 85 ? 9.669 -1.298 -23.193 1.00 77.19 85 ARG A CA 1
ATOM 677 C C . ARG A 1 85 ? 8.949 -1.872 -21.975 1.00 77.19 85 ARG A C 1
ATOM 679 O O . ARG A 1 85 ? 8.613 -3.053 -21.981 1.00 77.19 85 ARG A O 1
ATOM 686 N N . MET A 1 86 ? 8.769 -1.088 -20.915 1.00 73.94 86 MET A N 1
ATOM 687 C CA . MET A 1 86 ? 8.091 -1.551 -19.708 1.00 73.94 86 MET A CA 1
ATOM 688 C C . MET A 1 86 ? 6.588 -1.310 -19.832 1.00 73.94 86 MET A C 1
ATOM 690 O O . MET A 1 86 ? 6.194 -0.197 -20.182 1.00 73.94 86 MET A O 1
ATOM 694 N N . PRO A 1 87 ? 5.742 -2.304 -19.505 1.00 72.06 87 PRO A N 1
ATOM 695 C CA . PRO A 1 87 ? 4.306 -2.089 -19.482 1.00 72.06 87 PRO A CA 1
ATOM 696 C C . PRO A 1 87 ? 3.991 -0.951 -18.509 1.00 72.06 87 PRO A C 1
ATOM 698 O O . PRO A 1 87 ? 4.488 -0.917 -17.375 1.00 72.06 87 PRO A O 1
ATOM 701 N N . LEU A 1 88 ? 3.198 0.010 -18.976 1.00 74.62 88 LEU A N 1
ATOM 702 C CA . LEU A 1 88 ? 2.745 1.112 -18.144 1.00 74.62 88 LEU A CA 1
ATOM 703 C C . LEU A 1 88 ? 1.887 0.545 -17.011 1.00 74.62 88 LEU A C 1
ATOM 705 O O . LEU A 1 88 ? 1.120 -0.398 -17.175 1.00 74.62 88 LEU A O 1
ATOM 709 N N . THR A 1 89 ? 2.007 1.130 -15.825 1.00 79.00 89 THR A N 1
ATOM 710 C CA . THR A 1 89 ? 1.041 0.828 -14.765 1.00 79.00 89 THR A CA 1
ATOM 711 C C . THR A 1 89 ? -0.334 1.354 -15.177 1.00 79.00 89 THR A C 1
ATOM 713 O O . THR A 1 89 ? -0.413 2.415 -15.792 1.00 79.00 89 THR A O 1
ATOM 716 N N . ALA A 1 90 ? -1.421 0.709 -14.744 1.00 76.25 90 ALA A N 1
ATOM 717 C CA . ALA A 1 90 ? -2.789 1.162 -15.037 1.00 76.25 90 ALA A CA 1
ATOM 718 C C . ALA A 1 90 ? -3.024 2.655 -14.711 1.00 76.25 90 ALA A C 1
ATOM 720 O O . ALA A 1 90 ? -3.774 3.355 -15.385 1.00 76.25 90 ALA A O 1
ATOM 721 N N . ARG A 1 91 ? -2.331 3.187 -13.692 1.00 75.94 91 ARG A N 1
ATOM 722 C CA . ARG A 1 91 ? -2.369 4.616 -13.347 1.00 75.94 91 ARG A CA 1
ATOM 723 C C . ARG A 1 91 ? -1.683 5.499 -14.393 1.00 75.94 91 ARG A C 1
ATOM 725 O O . ARG A 1 91 ? -2.147 6.608 -14.638 1.00 75.94 91 ARG A O 1
ATOM 732 N N . GLN A 1 92 ? -0.558 5.053 -14.943 1.00 77.25 92 GLN A N 1
ATOM 733 C CA . GLN A 1 92 ? 0.156 5.762 -16.005 1.00 77.25 92 GLN A CA 1
ATOM 734 C C . GLN A 1 92 ? -0.601 5.669 -17.331 1.00 77.25 92 GLN A C 1
ATOM 736 O O . GLN A 1 92 ? -0.682 6.673 -18.028 1.00 77.25 92 GLN A O 1
ATOM 741 N N . GLU A 1 93 ? -1.203 4.519 -17.638 1.00 83.19 93 GLU A N 1
ATOM 742 C CA . GLU A 1 93 ? -2.085 4.356 -18.801 1.00 83.19 93 GLU A CA 1
ATOM 743 C C . GLU A 1 93 ? -3.289 5.290 -18.721 1.00 83.19 93 GLU A C 1
ATOM 745 O O . GLU A 1 93 ? -3.548 6.028 -19.666 1.00 83.19 93 GLU A O 1
ATOM 750 N N . ALA A 1 94 ? -3.977 5.334 -17.574 1.00 84.38 94 ALA A N 1
ATOM 751 C CA . ALA A 1 94 ? -5.102 6.242 -17.362 1.00 84.38 94 ALA A CA 1
ATOM 752 C C . ALA A 1 94 ? -4.699 7.716 -17.528 1.00 84.38 94 ALA A C 1
ATOM 754 O O . ALA A 1 94 ? -5.445 8.495 -18.112 1.00 84.38 94 ALA A O 1
ATOM 755 N N . ARG A 1 95 ? -3.506 8.091 -17.048 1.00 85.56 95 ARG A N 1
ATOM 756 C CA . ARG A 1 95 ? -2.981 9.455 -17.181 1.00 85.56 95 ARG A CA 1
ATOM 757 C C . ARG A 1 95 ? -2.663 9.787 -18.642 1.00 85.56 95 ARG A C 1
ATOM 759 O O . ARG A 1 95 ? -3.169 10.771 -19.152 1.00 85.56 95 ARG A O 1
ATOM 766 N N . ARG A 1 96 ? -1.956 8.895 -19.343 1.00 83.31 96 ARG A N 1
ATOM 767 C CA . ARG A 1 96 ? -1.656 9.023 -20.778 1.00 83.31 96 ARG A CA 1
ATOM 768 C C . ARG A 1 96 ? -2.925 9.085 -21.635 1.00 83.31 96 ARG A C 1
ATOM 770 O O . ARG A 1 96 ? -2.971 9.837 -22.599 1.00 83.31 96 ARG A O 1
ATOM 777 N N . ARG A 1 97 ? -3.956 8.307 -21.286 1.00 86.94 97 ARG A N 1
ATOM 778 C CA . ARG A 1 97 ? -5.266 8.338 -21.951 1.00 86.94 97 ARG A CA 1
ATOM 779 C C . ARG A 1 97 ? -5.980 9.669 -21.722 1.00 86.94 97 ARG A C 1
ATOM 781 O O . ARG A 1 97 ? -6.554 10.195 -22.664 1.00 86.94 97 ARG A O 1
ATOM 788 N N . ALA A 1 98 ? -5.928 10.209 -20.505 1.00 88.31 98 ALA A N 1
ATOM 789 C CA . ALA A 1 98 ? -6.465 11.536 -20.210 1.00 88.31 98 ALA A CA 1
ATOM 790 C C . ALA A 1 98 ? -5.718 12.632 -20.989 1.00 88.31 98 ALA A C 1
ATOM 792 O O . ALA A 1 98 ? -6.368 13.480 -21.588 1.00 88.31 98 ALA A O 1
ATOM 793 N N . ASP A 1 99 ? -4.385 12.563 -21.054 1.00 88.75 99 ASP A N 1
ATOM 794 C CA . ASP A 1 99 ? -3.563 13.504 -21.826 1.00 88.75 99 ASP A CA 1
ATOM 795 C C . ASP A 1 99 ? -3.876 13.428 -23.334 1.00 88.75 99 ASP A C 1
ATOM 797 O O . ASP A 1 99 ? -3.958 14.456 -23.998 1.00 88.75 99 ASP A O 1
ATOM 801 N N . TYR A 1 100 ? -4.095 12.226 -23.885 1.00 88.56 100 TYR A N 1
ATOM 802 C CA . TYR A 1 100 ? -4.495 12.042 -25.287 1.00 88.56 100 TYR A CA 1
ATOM 803 C C . TYR A 1 100 ? -5.879 12.635 -25.580 1.00 88.56 100 TYR A C 1
ATOM 805 O O . TYR A 1 100 ? -6.045 13.340 -26.567 1.00 88.56 100 TYR A O 1
ATOM 813 N N . LEU A 1 101 ? -6.856 12.396 -24.700 1.00 88.56 101 LEU A N 1
ATOM 814 C CA . LEU A 1 101 ? -8.208 12.952 -24.829 1.00 88.56 101 LEU A CA 1
ATOM 815 C C . LEU A 1 101 ? -8.252 14.477 -24.656 1.00 88.56 101 LEU A C 1
ATOM 817 O O . LEU A 1 101 ? -9.169 15.103 -25.163 1.00 88.56 101 LEU A O 1
ATOM 821 N N . ALA A 1 102 ? -7.295 15.066 -23.935 1.00 85.88 102 ALA A N 1
ATOM 822 C CA . ALA A 1 102 ? -7.208 16.511 -23.724 1.00 85.88 102 ALA A CA 1
ATOM 823 C C . ALA A 1 102 ? -6.544 17.274 -24.888 1.00 85.88 102 ALA A C 1
ATOM 825 O O . ALA A 1 102 ? -6.609 18.498 -24.911 1.00 85.88 102 ALA A O 1
ATOM 826 N N . ASN A 1 103 ? -5.882 16.569 -25.813 1.00 79.19 103 ASN A N 1
ATOM 827 C CA . ASN A 1 103 ? -5.246 17.140 -27.011 1.00 79.19 103 ASN A CA 1
ATOM 828 C C . ASN A 1 103 ? -6.010 16.797 -28.309 1.00 79.19 103 ASN A C 1
ATOM 830 O O . ASN A 1 103 ? -5.464 16.958 -29.401 1.00 79.19 103 ASN A O 1
ATOM 834 N N . LEU A 1 104 ? -7.234 16.283 -28.171 1.00 66.12 104 LEU A N 1
ATOM 835 C CA . LEU A 1 104 ? -8.233 16.089 -29.225 1.00 66.12 104 LEU A CA 1
ATOM 836 C C . LEU A 1 104 ? -9.173 17.297 -29.239 1.00 66.12 104 LEU A C 1
ATOM 838 O O . LEU A 1 104 ? -9.536 17.723 -30.354 1.00 66.12 104 LEU A O 1
#

Mean predicted aligned error: 12.42 Å

Organism: Phytophthora nicotianae (strain INRA-310) (NCBI:txid761204)

Nearest PDB structures (foldseek):
  1y0j-assembly1_B  TM=6.182E-01  e=3.398E+00  Drosophila melanogaster
  8qpe-assembly1_r  TM=3.689E-01  e=6.119E+00  Homo sapiens

Foldseek 3Di:
DDDDDPPDDDDDDDDDPADAQADPQQRDGDPHPVVNVVLPPDPQDDHPVSVVVVVVVVVVVVVVVVVLVVVCVVVVPDPVNVVVPDDDDPVRVVVVVVVVVVVD

pLDDT: mean 82.79, std 11.05, range [45.38, 95.44]

Sequence (104 aa):
MGPALRNGKKKVGRPKKKASTTCYKCKRTLKTHQGLKKHLARKNPCDKRSVAAREEARKIARRLASKAYYIRKKKGISLASWRERMPLTARQEARRRADYLANL

Solvent-accessible surface area (backbone atoms only — not comparable to full-atom values): 6524 Å² total; per-residue (Å²): 139,80,85,82,80,82,81,73,78,77,82,82,84,68,87,77,82,75,73,72,26,59,39,88,69,58,67,50,73,42,97,36,48,68,51,36,54,56,58,71,68,40,91,69,65,68,30,65,65,54,48,50,52,54,50,51,51,50,51,51,52,50,52,51,52,53,52,51,52,51,52,37,62,75,68,69,54,51,72,66,65,54,56,71,72,43,83,69,51,74,70,54,46,52,49,53,49,51,55,52,64,75,76,108

Secondary structure (DSSP, 8-state):
-----------------PPP-B-TTT-PBPSSHHHHHHHHT-SS--SHHHHHHHHHHHHHHHHHHHHHHHHHHHTT--HHHHHHHSPPPHHHHHHHHHHHHHT-